Protein AF-A0A2D5YY52-F1 (afdb_monomer_lite)

Radius of gyration: 19.47 Å; chains: 1; bounding box: 48×32×61 Å

Foldseek 3Di:
DDWDDDDDDDAPLTWDWDFDWQQAPLGIDTDTDTDAGDLDDDPDPSSVVSNVVSLVCQVPDLFFEFEDEPVDDTPDCVSHNHDHQFYEHEPCVPCDPDPDPPPPDDDDPPDQAGRDNSRHQYDYPVVRPSSNVVSHSVCVSSVVDSVQSVDPQDDDPDPVSVVCVVVVPVVVVVVVVVVVD

Secondary structure (DSSP, 8-state):
-B----S-SSS--S-EEEEEEEEETTEEEEEEEEEPPP----S-HHHHHHHHHHHHHHHH-S--EEEE-TTSPPPPTTTSSS--SEEEES-TTS----S-----S---TTSPTTSSTTSPEE-BGGGTBSHHHHHHHHHHHTT--HHHHSSSS----SHHHHHHHHTT-HHHHHHHHHHT-

Sequence (181 aa):
ATSVTADLPGTTRDWVGGLAQLTTPAGHVAVRWLDTPGLRATHDHVERVAIELAQHMIQSADALIALRDPQLDWPEPSDLPRQPDLWVLNKADLDQPAPSRPSAANHPASAPPGADPANPLPISALHDRGLNDLAQQIAAVLGLTPSRLARDVPWAFSPFLRHTLAGGDTDVLSRYIQSIR

pLDDT: mean 72.36, std 16.28, range [35.81, 93.25]

Structure (mmCIF, N/CA/C/O backbone):
data_AF-A0A2D5YY52-F1
#
_entry.id   AF-A0A2D5YY52-F1
#
loop_
_atom_site.group_PDB
_atom_site.id
_atom_site.type_symbol
_atom_site.label_atom_id
_atom_site.label_alt_id
_atom_site.label_comp_id
_atom_site.label_asym_id
_atom_site.label_entity_id
_atom_site.label_seq_id
_atom_site.pdbx_PDB_ins_code
_atom_site.Cartn_x
_atom_site.Cartn_y
_atom_site.Cartn_z
_atom_site.occupancy
_atom_site.B_iso_or_equiv
_atom_site.auth_seq_id
_atom_site.auth_comp_id
_atom_site.auth_asym_id
_atom_site.auth_atom_id
_atom_site.pdbx_PDB_model_num
ATOM 1 N N . ALA A 1 1 ? -14.727 6.651 -11.354 1.00 41.88 1 ALA A N 1
ATOM 2 C CA . ALA A 1 1 ? -14.863 6.000 -10.040 1.00 41.88 1 ALA A CA 1
ATOM 3 C C . ALA A 1 1 ? -16.043 5.051 -10.127 1.00 41.88 1 ALA A C 1
ATOM 5 O O . ALA A 1 1 ? -17.051 5.440 -10.707 1.00 41.88 1 ALA A O 1
ATOM 6 N N . THR A 1 2 ? -15.905 3.829 -9.623 1.00 37.47 2 THR A N 1
ATOM 7 C CA . THR A 1 2 ? -17.035 2.902 -9.491 1.00 37.47 2 THR A CA 1
ATOM 8 C C . THR A 1 2 ? -17.383 2.858 -8.013 1.00 37.47 2 THR A C 1
ATOM 10 O O . THR A 1 2 ? -16.511 2.557 -7.203 1.00 37.47 2 THR A O 1
ATOM 13 N N . SER A 1 3 ? -18.620 3.212 -7.680 1.00 35.81 3 SER A N 1
ATOM 14 C CA . SER A 1 3 ? -19.215 3.002 -6.363 1.00 35.81 3 SER A CA 1
ATOM 15 C C . SER A 1 3 ? -20.470 2.160 -6.575 1.00 35.81 3 SER A C 1
ATOM 17 O O . SER A 1 3 ? -21.221 2.415 -7.520 1.00 35.81 3 SER A O 1
ATOM 19 N N . VAL A 1 4 ? -20.660 1.130 -5.756 1.00 39.69 4 VAL A N 1
ATOM 20 C CA . VAL A 1 4 ? -21.897 0.345 -5.707 1.00 39.69 4 VAL A CA 1
ATOM 21 C C . VAL A 1 4 ? -22.517 0.641 -4.354 1.00 39.69 4 VAL A C 1
ATOM 23 O O . VAL A 1 4 ? -22.045 0.123 -3.353 1.00 39.69 4 VAL A O 1
ATOM 26 N N . THR A 1 5 ? -23.533 1.499 -4.344 1.00 36.59 5 THR A N 1
ATOM 27 C CA . THR A 1 5 ? -24.225 1.962 -3.139 1.00 36.59 5 THR A CA 1
ATOM 28 C C . THR A 1 5 ? -25.403 1.051 -2.803 1.00 36.59 5 THR A C 1
ATOM 30 O O . THR A 1 5 ? -26.261 0.817 -3.658 1.00 36.59 5 THR A O 1
ATOM 33 N N . ALA A 1 6 ? -25.494 0.599 -1.553 1.00 39.69 6 ALA A N 1
ATOM 34 C CA . ALA A 1 6 ? -26.749 0.141 -0.959 1.00 39.69 6 ALA A CA 1
ATOM 35 C C . ALA A 1 6 ? -27.206 1.192 0.067 1.00 39.69 6 ALA A C 1
ATOM 37 O O . ALA A 1 6 ? -26.482 1.497 1.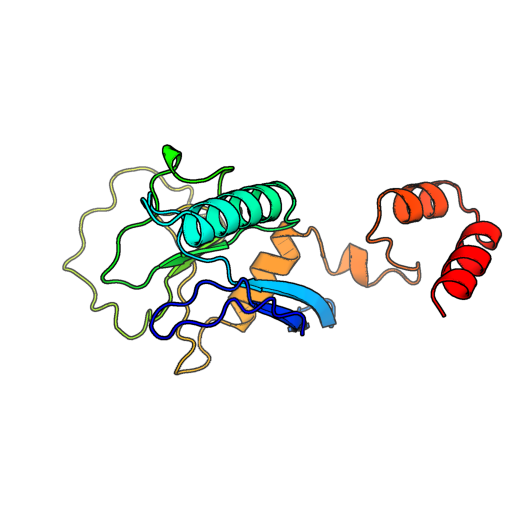012 1.00 39.69 6 ALA A O 1
ATOM 38 N N . ASP A 1 7 ? -28.380 1.782 -0.157 1.00 41.38 7 ASP A N 1
ATOM 39 C CA . ASP A 1 7 ? -28.910 2.922 0.598 1.00 41.38 7 ASP A CA 1
ATOM 40 C C . ASP A 1 7 ? -29.074 2.617 2.101 1.00 41.38 7 ASP A C 1
ATOM 42 O O . ASP A 1 7 ? -30.047 1.968 2.471 1.00 41.38 7 ASP A O 1
ATOM 46 N N . LEU A 1 8 ? -28.168 3.099 2.970 1.00 41.25 8 LEU A N 1
ATOM 47 C CA . LEU A 1 8 ? -28.398 3.372 4.408 1.00 41.25 8 LEU A CA 1
ATOM 48 C C . LEU A 1 8 ? -27.224 4.182 5.026 1.00 41.25 8 LEU A C 1
ATOM 50 O O . LEU A 1 8 ? -26.065 3.901 4.716 1.00 41.25 8 LEU A O 1
ATOM 54 N N . PRO A 1 9 ? -27.460 5.165 5.925 1.00 41.69 9 PRO A N 1
ATOM 55 C CA . PRO A 1 9 ? -26.405 6.052 6.428 1.00 41.69 9 PRO A CA 1
ATOM 56 C C . PRO A 1 9 ? -25.594 5.416 7.571 1.00 41.69 9 PRO A C 1
ATOM 58 O O . PRO A 1 9 ? -26.186 4.940 8.539 1.00 41.69 9 PRO A O 1
ATOM 61 N N . GLY A 1 10 ? -24.255 5.507 7.533 1.00 41.22 10 GLY A N 1
ATOM 62 C CA . GLY A 1 10 ? -23.445 5.460 8.765 1.00 41.22 10 GLY A CA 1
ATOM 63 C C . GLY A 1 10 ? -22.103 4.719 8.778 1.00 41.22 10 GLY A C 1
ATOM 64 O O . GLY A 1 10 ? -21.413 4.833 9.785 1.00 41.22 10 GLY A O 1
ATOM 65 N N . THR A 1 11 ? -21.675 4.007 7.732 1.00 45.12 11 THR A N 1
ATOM 66 C CA . THR A 1 11 ? -20.326 3.395 7.668 1.00 45.12 11 THR A CA 1
ATOM 67 C C . THR A 1 11 ? -19.848 3.243 6.222 1.00 45.12 11 THR A C 1
ATOM 69 O O . THR A 1 11 ? -20.666 3.079 5.320 1.00 45.12 11 THR A O 1
ATOM 72 N N . THR A 1 12 ? -18.528 3.289 5.994 1.00 48.81 12 THR A N 1
ATOM 73 C CA . THR A 1 12 ? -17.889 2.996 4.697 1.00 48.81 12 THR A CA 1
ATOM 74 C C . THR A 1 12 ? -18.108 1.519 4.352 1.00 48.81 12 THR A C 1
ATOM 76 O O . THR A 1 12 ? -17.323 0.651 4.731 1.00 48.81 12 THR A O 1
ATOM 79 N N . ARG A 1 13 ? -19.255 1.226 3.732 1.00 52.22 13 ARG A N 1
ATOM 80 C CA . ARG A 1 13 ? -19.700 -0.116 3.314 1.00 52.22 13 ARG A CA 1
ATOM 81 C C . ARG A 1 13 ? -19.490 -0.376 1.822 1.00 52.22 13 ARG A C 1
ATOM 83 O O . ARG A 1 13 ? -19.671 -1.505 1.374 1.00 52.22 13 ARG A O 1
ATOM 90 N N . ASP A 1 14 ? -19.041 0.642 1.097 1.00 50.09 14 ASP A N 1
ATOM 91 C CA . ASP A 1 14 ? -18.678 0.577 -0.311 1.00 50.09 14 ASP A CA 1
ATOM 92 C C . ASP A 1 14 ? -17.164 0.383 -0.422 1.00 50.09 14 ASP A C 1
ATOM 94 O O . ASP A 1 14 ? -16.403 1.002 0.326 1.00 50.09 14 ASP A O 1
ATOM 98 N N . TRP A 1 15 ? -16.700 -0.417 -1.383 1.00 52.88 15 TRP A N 1
ATOM 99 C CA . TRP A 1 15 ? -15.322 -0.258 -1.828 1.00 52.88 15 TRP A CA 1
ATOM 100 C C . TRP A 1 15 ? -15.269 0.953 -2.758 1.00 52.88 15 TRP A C 1
ATOM 102 O O . TRP A 1 15 ? -15.953 0.996 -3.784 1.00 52.88 15 TRP A O 1
ATOM 112 N N . VAL A 1 16 ? -14.475 1.963 -2.410 1.00 56.78 16 VAL A N 1
ATOM 113 C CA . VAL A 1 16 ? -14.291 3.129 -3.279 1.00 56.78 16 VAL A CA 1
ATOM 114 C C . VAL A 1 16 ? -13.106 2.849 -4.190 1.00 56.78 16 VAL A C 1
ATOM 116 O O . VAL A 1 16 ? -11.957 2.793 -3.753 1.00 56.78 16 VAL A O 1
ATOM 119 N N . GLY A 1 17 ? -13.401 2.637 -5.474 1.00 59.41 17 GLY A N 1
ATOM 120 C CA . GLY A 1 17 ? -12.401 2.412 -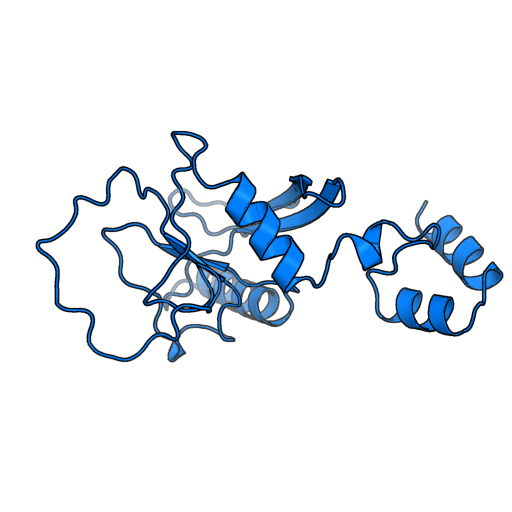6.512 1.00 59.41 17 GLY A CA 1
ATOM 121 C C . GLY A 1 17 ? -12.142 3.652 -7.363 1.00 59.41 17 GLY A C 1
ATOM 122 O O . GLY A 1 17 ? -13.027 4.099 -8.106 1.00 59.41 17 GLY A O 1
ATOM 123 N N . GLY A 1 18 ? -10.918 4.178 -7.312 1.00 68.50 18 GLY A N 1
ATOM 124 C CA . GLY A 1 18 ? -10.474 5.342 -8.087 1.00 68.50 18 GLY A CA 1
ATOM 125 C C . GLY A 1 18 ? -9.263 5.042 -8.968 1.00 68.50 18 GLY A C 1
ATOM 126 O O . GLY A 1 18 ? -8.432 4.205 -8.629 1.00 68.50 18 GLY A O 1
ATOM 127 N N . LEU A 1 19 ? -9.147 5.734 -10.105 1.00 74.88 19 LEU A N 1
ATOM 128 C CA . LEU A 1 19 ? -7.872 5.813 -10.819 1.00 74.88 19 LEU A CA 1
ATOM 129 C C . LEU A 1 19 ? -7.004 6.846 -10.103 1.00 74.88 19 LEU A C 1
ATOM 131 O O . LEU A 1 19 ? -7.403 8.004 -9.990 1.00 74.88 19 LEU A O 1
ATOM 135 N N . ALA A 1 20 ? -5.840 6.421 -9.630 1.00 80.06 20 ALA A N 1
ATOM 136 C CA . ALA A 1 20 ? -4.838 7.285 -9.026 1.00 80.06 20 ALA A CA 1
ATOM 137 C C . ALA A 1 20 ? -3.572 7.270 -9.885 1.00 80.06 20 ALA A C 1
ATOM 139 O O . ALA A 1 20 ? -3.205 6.240 -10.449 1.00 80.06 20 ALA A O 1
ATOM 140 N N . GLN A 1 21 ? -2.902 8.414 -9.986 1.00 83.94 21 GLN A N 1
ATOM 141 C CA . GLN A 1 21 ? -1.584 8.504 -10.600 1.00 83.94 21 GLN A CA 1
ATOM 142 C C . GLN A 1 21 ? -0.532 8.551 -9.492 1.00 83.94 21 GLN A C 1
ATOM 144 O O . GLN A 1 21 ? -0.526 9.470 -8.679 1.00 83.94 21 GLN A O 1
ATOM 149 N N . LEU A 1 22 ? 0.360 7.567 -9.471 1.00 84.31 22 LEU A N 1
ATOM 150 C CA . LEU A 1 22 ? 1.525 7.540 -8.599 1.00 84.31 22 LEU A CA 1
ATOM 151 C C . LEU A 1 22 ? 2.708 8.157 -9.339 1.00 84.31 22 LEU A C 1
ATOM 153 O O . LEU A 1 22 ? 3.041 7.734 -10.447 1.00 84.31 22 LEU A O 1
ATOM 157 N N . THR A 1 23 ? 3.353 9.142 -8.724 1.00 83.19 23 THR A N 1
ATOM 158 C CA . THR A 1 23 ? 4.608 9.703 -9.232 1.00 83.19 23 THR A CA 1
ATOM 159 C C . THR A 1 23 ? 5.769 8.929 -8.632 1.00 83.19 23 THR A C 1
ATOM 161 O O . THR A 1 23 ? 5.899 8.820 -7.416 1.00 83.19 23 THR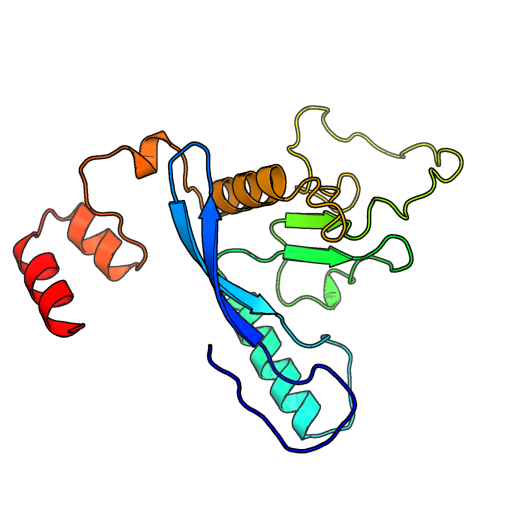 A O 1
ATOM 164 N N . THR A 1 24 ? 6.618 8.386 -9.495 1.00 79.88 24 THR A N 1
ATOM 165 C CA . THR A 1 24 ? 7.778 7.576 -9.120 1.00 79.88 24 THR A CA 1
ATOM 166 C C . THR A 1 24 ? 9.039 8.169 -9.761 1.00 79.88 24 THR A C 1
ATOM 168 O O . THR A 1 24 ? 8.933 8.893 -10.755 1.00 79.88 24 THR A O 1
ATOM 171 N N . PRO A 1 25 ? 10.250 7.829 -9.282 1.00 75.12 25 PRO A N 1
ATOM 172 C CA . PRO A 1 25 ? 11.502 8.207 -9.946 1.00 75.12 25 PRO A CA 1
ATOM 173 C C . PRO A 1 25 ? 11.597 7.743 -11.409 1.00 75.12 25 PRO A C 1
ATOM 175 O O . PRO A 1 25 ? 12.402 8.259 -12.175 1.00 75.12 25 PRO A O 1
ATOM 178 N N . ALA A 1 26 ? 10.784 6.757 -11.791 1.00 70.44 26 ALA A N 1
ATOM 179 C CA . ALA A 1 26 ? 10.726 6.177 -13.122 1.00 70.44 26 ALA A CA 1
ATOM 180 C C . ALA A 1 26 ? 9.643 6.795 -14.031 1.00 70.44 26 ALA A C 1
ATOM 182 O O . ALA A 1 26 ? 9.483 6.349 -15.165 1.00 70.44 26 ALA A O 1
ATOM 183 N N . GLY A 1 27 ? 8.883 7.779 -13.539 1.00 75.88 27 GLY A N 1
ATOM 184 C CA . GLY A 1 27 ? 7.743 8.380 -14.233 1.00 75.88 27 GLY A CA 1
ATOM 185 C C . GLY A 1 27 ? 6.422 8.179 -13.489 1.00 75.88 27 GLY A C 1
ATOM 186 O O . GLY A 1 27 ? 6.398 7.910 -12.286 1.00 75.88 27 GLY A O 1
ATOM 187 N N . HIS A 1 28 ? 5.308 8.321 -14.207 1.00 80.50 28 HIS A N 1
ATOM 188 C CA . HIS A 1 28 ? 3.964 8.240 -13.635 1.00 80.50 28 HIS A CA 1
ATOM 189 C C . HIS A 1 28 ? 3.315 6.884 -13.912 1.00 80.50 28 HIS A C 1
ATOM 191 O O . HIS A 1 28 ? 3.334 6.397 -15.042 1.00 80.50 28 HIS A O 1
ATOM 197 N N . VAL A 1 29 ? 2.688 6.302 -12.893 1.00 80.31 29 VAL A N 1
ATOM 198 C CA . VAL A 1 29 ? 1.986 5.017 -12.982 1.00 80.31 29 VAL A CA 1
ATOM 199 C C . VAL A 1 29 ? 0.521 5.238 -12.638 1.00 80.31 29 VAL A C 1
ATOM 201 O O . VAL A 1 29 ? 0.206 5.730 -11.559 1.00 80.31 29 VAL A O 1
ATOM 204 N N . ALA A 1 30 ? -0.386 4.868 -13.539 1.00 82.88 30 ALA A N 1
ATOM 205 C CA . ALA A 1 30 ? -1.808 4.823 -13.222 1.00 82.88 30 ALA A CA 1
ATOM 206 C C . ALA A 1 30 ? -2.135 3.508 -12.503 1.00 82.88 30 ALA A C 1
ATOM 208 O O . ALA A 1 30 ? -1.834 2.429 -13.014 1.00 82.88 30 ALA A O 1
ATOM 209 N N . VAL A 1 31 ? -2.770 3.600 -11.339 1.00 82.56 31 VAL A N 1
ATOM 210 C CA . VAL A 1 31 ? -3.232 2.453 -10.551 1.00 82.56 31 VAL A CA 1
ATOM 211 C C . VAL A 1 31 ? -4.727 2.563 -10.292 1.00 82.56 31 VAL A C 1
ATOM 213 O O . VAL A 1 31 ? -5.282 3.659 -10.197 1.00 82.56 31 VAL A O 1
ATOM 216 N N . ARG A 1 32 ? -5.390 1.416 -10.145 1.00 83.38 32 ARG A N 1
ATOM 217 C CA . ARG A 1 32 ? -6.738 1.357 -9.581 1.00 83.38 32 ARG A CA 1
ATOM 218 C C . ARG A 1 32 ? -6.599 1.209 -8.068 1.00 83.38 32 ARG A C 1
ATOM 220 O O . ARG A 1 32 ? -6.292 0.126 -7.586 1.00 83.38 32 ARG A O 1
ATOM 227 N N . TRP A 1 33 ? -6.798 2.305 -7.345 1.00 84.56 33 TRP A N 1
ATOM 228 C CA . TRP A 1 33 ? -6.796 2.316 -5.887 1.00 84.56 33 TRP A CA 1
ATOM 229 C C . TRP A 1 33 ? -8.143 1.831 -5.366 1.00 84.56 33 TRP A C 1
ATOM 231 O O . TRP A 1 33 ? -9.179 2.315 -5.829 1.00 84.56 33 TRP A O 1
ATOM 241 N N . LEU A 1 34 ? -8.126 0.887 -4.427 1.00 84.00 34 LEU A N 1
ATOM 242 C CA . LEU A 1 34 ? -9.318 0.330 -3.794 1.00 84.00 34 LEU A CA 1
ATOM 243 C C . LEU A 1 34 ? -9.249 0.594 -2.300 1.00 84.00 34 LEU A C 1
ATOM 245 O O . LEU A 1 34 ? -8.315 0.145 -1.643 1.00 84.00 34 LEU A O 1
ATOM 249 N N . ASP A 1 35 ? -10.243 1.302 -1.780 1.00 79.88 35 ASP A N 1
ATOM 250 C CA . ASP A 1 35 ? -10.502 1.339 -0.345 1.00 79.88 35 ASP A CA 1
ATOM 251 C C . ASP A 1 35 ? -11.448 0.185 -0.004 1.00 79.88 35 ASP A C 1
ATOM 253 O O . ASP A 1 35 ? -12.514 0.087 -0.611 1.00 79.88 35 ASP A O 1
ATOM 257 N N . THR A 1 36 ? -11.050 -0.735 0.875 1.00 71.88 36 THR A N 1
ATOM 258 C CA . THR A 1 36 ? -11.872 -1.902 1.236 1.00 71.88 36 THR A CA 1
ATOM 259 C C . THR A 1 36 ? -12.628 -1.643 2.536 1.00 71.88 36 THR A C 1
ATOM 261 O O . THR A 1 36 ? -12.022 -1.137 3.483 1.00 71.88 36 THR A O 1
ATOM 264 N N . PRO A 1 37 ? -13.905 -2.051 2.652 1.00 65.12 37 PRO A N 1
ATOM 265 C CA . PRO A 1 37 ? -14.600 -2.007 3.932 1.00 65.12 37 PRO A CA 1
ATOM 266 C C . PRO A 1 37 ? -13.873 -2.877 4.971 1.00 65.12 37 PRO A C 1
ATOM 268 O O . PRO A 1 37 ? -13.179 -3.838 4.632 1.00 65.12 37 PRO A O 1
ATOM 271 N N . GLY A 1 38 ? -14.042 -2.550 6.254 1.00 66.56 38 GLY A N 1
ATOM 272 C CA . GLY A 1 38 ? -13.444 -3.329 7.340 1.00 66.56 38 GLY A CA 1
ATOM 273 C C . GLY A 1 38 ? -13.920 -4.788 7.328 1.00 66.56 38 GLY A C 1
ATOM 274 O O . GLY A 1 38 ? -15.109 -5.052 7.187 1.00 66.56 38 GLY A O 1
ATOM 275 N N . LEU A 1 39 ? -13.001 -5.736 7.532 1.00 63.78 39 LEU A N 1
ATOM 276 C CA . LEU A 1 39 ? -13.243 -7.186 7.400 1.00 63.78 39 LEU A CA 1
ATOM 277 C C . LEU A 1 39 ? -13.907 -7.851 8.624 1.00 63.78 39 LEU A C 1
ATOM 279 O O . LEU A 1 39 ? -13.899 -9.071 8.763 1.00 63.78 39 LEU A O 1
ATOM 283 N N . ARG A 1 40 ? -14.468 -7.064 9.544 1.00 65.25 40 ARG A N 1
ATOM 284 C CA . ARG A 1 40 ? -15.023 -7.556 10.815 1.00 65.25 40 ARG A CA 1
ATOM 285 C C . ARG A 1 40 ? -16.335 -8.319 10.618 1.00 65.25 40 ARG A C 1
ATOM 287 O O . ARG A 1 40 ? -17.191 -7.902 9.847 1.00 65.25 40 ARG A O 1
ATOM 294 N N . ALA A 1 41 ? -16.514 -9.411 11.362 1.00 57.28 41 ALA A N 1
ATOM 295 C CA . ALA A 1 41 ? -17.723 -10.228 11.296 1.00 57.28 41 ALA A CA 1
ATOM 296 C C . ALA A 1 41 ? -18.981 -9.420 11.666 1.00 57.28 41 ALA A C 1
ATOM 298 O O . ALA A 1 41 ? -19.016 -8.701 12.663 1.00 57.28 41 ALA A O 1
ATOM 299 N N . THR A 1 42 ? -20.034 -9.586 10.870 1.00 63.31 42 THR A N 1
ATOM 300 C CA . THR A 1 42 ? -21.307 -8.864 10.986 1.00 63.31 42 THR A CA 1
ATOM 301 C C . THR A 1 42 ? -22.480 -9.811 10.752 1.00 63.31 42 THR A C 1
ATOM 303 O O . THR A 1 42 ? -22.354 -10.835 10.077 1.00 63.31 42 THR A O 1
ATOM 306 N N . HIS A 1 43 ? -23.631 -9.499 11.343 1.00 58.25 43 HIS A N 1
ATOM 307 C CA . HIS A 1 43 ? -24.874 -10.259 11.158 1.00 58.25 43 HIS A CA 1
ATOM 308 C C . HIS A 1 43 ? -25.762 -9.654 10.059 1.00 58.25 43 HIS A C 1
ATOM 310 O O . HIS A 1 43 ? -26.760 -10.259 9.667 1.00 58.25 43 HIS A O 1
ATOM 316 N N . ASP A 1 44 ? -25.381 -8.489 9.530 1.00 71.81 44 ASP A N 1
ATOM 317 C CA . ASP A 1 44 ? -26.058 -7.835 8.416 1.00 71.81 44 ASP A CA 1
ATOM 318 C C . ASP A 1 44 ? -25.730 -8.565 7.102 1.00 71.81 44 ASP A C 1
ATOM 320 O O . ASP A 1 44 ? -24.570 -8.750 6.731 1.00 71.81 44 ASP A O 1
ATOM 324 N N . HIS A 1 45 ? -26.763 -9.029 6.397 1.00 65.50 45 HIS A N 1
ATOM 325 C CA . HIS A 1 45 ? -26.603 -9.764 5.143 1.00 65.50 45 HIS A CA 1
ATOM 326 C C . HIS A 1 45 ? -25.890 -8.942 4.066 1.00 65.50 45 HIS A C 1
ATOM 328 O O . HIS A 1 45 ? -25.064 -9.501 3.345 1.00 65.50 45 HIS A O 1
ATOM 334 N N . VAL A 1 46 ? -26.159 -7.636 3.990 1.00 67.56 46 VAL A N 1
ATOM 335 C CA . VAL A 1 46 ? -25.517 -6.746 3.011 1.00 67.56 46 VAL A CA 1
ATOM 336 C C . VAL A 1 46 ? -24.032 -6.606 3.329 1.00 67.56 46 VAL A C 1
ATOM 338 O O . VAL A 1 46 ? -23.183 -6.707 2.447 1.00 67.56 46 VAL A O 1
ATOM 341 N N . GLU A 1 47 ? -23.705 -6.449 4.608 1.00 67.88 47 GLU A N 1
ATOM 342 C CA . GLU A 1 47 ? -22.325 -6.293 5.058 1.00 67.88 47 GLU A CA 1
ATOM 343 C C . GLU A 1 47 ? -21.526 -7.602 4.908 1.00 67.88 47 GLU A C 1
ATOM 345 O O . GLU A 1 47 ? -20.354 -7.554 4.551 1.00 67.88 47 GLU A O 1
ATOM 350 N N . ARG A 1 48 ? -22.160 -8.778 5.038 1.00 71.94 48 ARG A N 1
ATOM 351 C CA . ARG A 1 48 ? -21.523 -10.065 4.691 1.00 71.94 48 ARG A CA 1
ATOM 352 C C . ARG A 1 48 ? -21.129 -10.149 3.216 1.00 71.94 48 ARG A C 1
ATOM 354 O O . ARG A 1 48 ? -20.000 -10.526 2.921 1.00 71.94 48 ARG A O 1
ATOM 361 N N . VAL A 1 49 ? -22.021 -9.763 2.300 1.00 73.38 49 VAL A N 1
ATOM 362 C CA . VAL A 1 49 ? -21.718 -9.744 0.856 1.00 73.38 49 VAL A CA 1
ATOM 363 C C . VAL A 1 49 ? -20.600 -8.741 0.547 1.00 73.38 49 VAL A C 1
ATOM 365 O O . VAL A 1 49 ? -19.707 -9.033 -0.248 1.00 73.38 49 VAL A O 1
ATOM 368 N N . ALA A 1 50 ? -20.601 -7.578 1.206 1.00 69.38 50 ALA A N 1
ATOM 369 C CA . ALA A 1 50 ? -19.532 -6.591 1.068 1.00 69.38 50 ALA A CA 1
ATOM 370 C C . ALA A 1 50 ? -18.172 -7.135 1.548 1.00 69.38 50 ALA A C 1
ATOM 372 O O . ALA A 1 50 ? -17.161 -6.930 0.874 1.00 69.38 50 ALA A O 1
ATOM 373 N N . ILE A 1 51 ? -18.147 -7.875 2.662 1.00 74.19 51 ILE A N 1
ATOM 374 C CA . ILE A 1 51 ? -16.939 -8.534 3.180 1.00 74.19 51 ILE A CA 1
ATOM 375 C C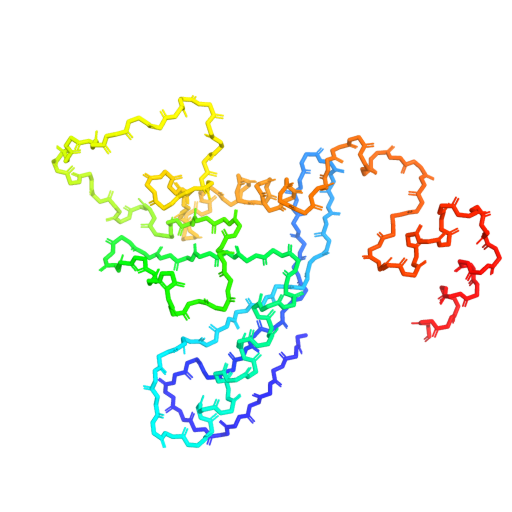 . ILE A 1 51 ? -16.448 -9.611 2.209 1.00 74.19 51 ILE A C 1
ATOM 377 O O . ILE A 1 51 ? -15.263 -9.633 1.890 1.00 74.19 51 ILE A O 1
ATOM 381 N N . GLU A 1 52 ? -17.329 -10.470 1.694 1.00 78.31 52 GLU A N 1
ATOM 382 C CA . GLU A 1 52 ? -16.953 -11.501 0.716 1.00 78.31 52 GLU A CA 1
ATOM 383 C C . GLU A 1 52 ? -16.337 -10.879 -0.547 1.00 78.31 52 GLU A C 1
ATOM 385 O O . GLU A 1 52 ? -15.298 -11.339 -1.029 1.00 78.31 52 GLU A O 1
ATOM 390 N N . LEU A 1 53 ? -16.920 -9.793 -1.066 1.00 74.81 53 LEU A N 1
ATOM 391 C CA . LEU A 1 53 ? -16.359 -9.055 -2.201 1.00 74.81 53 LEU A CA 1
ATOM 392 C C . LEU A 1 53 ? -15.001 -8.426 -1.865 1.00 74.81 53 LEU A C 1
ATOM 394 O O . LEU A 1 53 ? -14.072 -8.522 -2.670 1.00 74.81 53 LEU A O 1
ATOM 398 N N . ALA A 1 54 ? -14.860 -7.826 -0.681 1.00 78.56 54 ALA A N 1
ATOM 399 C CA . ALA A 1 54 ? -13.595 -7.264 -0.218 1.00 78.56 54 ALA A CA 1
ATOM 400 C C . ALA A 1 54 ? -12.506 -8.342 -0.110 1.00 78.56 54 ALA A C 1
ATOM 402 O O . ALA A 1 54 ? -11.385 -8.123 -0.565 1.00 78.56 54 ALA A O 1
ATOM 403 N N . GLN A 1 55 ? -12.839 -9.532 0.399 1.00 83.38 55 GLN A N 1
ATOM 404 C CA . GLN A 1 55 ? -11.905 -10.655 0.489 1.00 83.38 55 GLN A CA 1
ATOM 405 C C . GLN A 1 55 ? -11.398 -11.092 -0.892 1.00 83.38 55 GLN A C 1
ATOM 407 O O . GLN A 1 55 ? -10.188 -11.237 -1.078 1.00 83.38 55 GLN A O 1
ATOM 412 N N . HIS A 1 56 ? -12.291 -11.237 -1.877 1.00 83.00 56 HIS A N 1
ATOM 413 C CA . HIS A 1 56 ? -11.896 -11.560 -3.253 1.00 83.00 56 HIS A CA 1
ATOM 414 C C . HIS A 1 56 ? -11.013 -10.464 -3.863 1.00 83.00 56 HIS A C 1
ATOM 416 O O . HIS A 1 56 ? -10.008 -10.764 -4.510 1.00 83.00 56 HIS A O 1
ATOM 422 N N . MET A 1 57 ? -11.345 -9.189 -3.632 1.00 82.06 57 MET A N 1
ATOM 423 C CA . MET A 1 57 ? -10.530 -8.070 -4.113 1.00 82.06 57 MET A CA 1
ATOM 424 C C . MET A 1 57 ? -9.130 -8.092 -3.509 1.00 82.06 57 MET A C 1
ATOM 426 O O . MET A 1 57 ? -8.162 -8.004 -4.260 1.00 82.06 57 MET A O 1
ATOM 430 N N . ILE A 1 58 ? -9.022 -8.288 -2.194 1.00 87.62 58 ILE A N 1
ATOM 431 C CA . ILE A 1 58 ? -7.746 -8.389 -1.477 1.00 87.62 58 ILE A CA 1
ATOM 432 C C . ILE A 1 58 ? -6.887 -9.533 -2.029 1.00 87.62 58 ILE A C 1
ATOM 434 O O . ILE A 1 58 ? -5.688 -9.350 -2.251 1.00 87.62 58 ILE A O 1
ATOM 438 N N . GLN A 1 59 ? -7.488 -10.695 -2.299 1.00 87.69 59 GLN A N 1
ATOM 439 C CA . GLN A 1 59 ? -6.777 -11.829 -2.900 1.00 87.69 59 GLN A CA 1
ATOM 440 C C . GLN A 1 59 ? -6.276 -11.521 -4.316 1.00 87.69 59 GLN A C 1
ATOM 442 O O . GLN A 1 59 ? -5.181 -11.942 -4.679 1.00 87.69 59 GLN A O 1
ATOM 447 N N . SER A 1 60 ? -7.064 -10.793 -5.110 1.00 85.00 60 SER A N 1
ATOM 448 C CA . SER A 1 60 ? -6.746 -10.483 -6.511 1.00 85.00 60 SER A CA 1
ATOM 449 C C . SER A 1 60 ? -5.844 -9.259 -6.719 1.00 85.00 60 SER A C 1
ATOM 451 O O . SER A 1 60 ? -5.374 -9.043 -7.833 1.00 85.00 60 SER A O 1
ATOM 453 N N . ALA A 1 61 ? -5.636 -8.434 -5.689 1.00 88.62 61 ALA A N 1
ATOM 454 C CA . ALA A 1 61 ? -4.912 -7.174 -5.809 1.00 88.62 61 ALA A CA 1
ATOM 455 C C . ALA A 1 61 ? -3.410 -7.390 -6.051 1.00 88.62 61 ALA A C 1
ATOM 457 O O . ALA A 1 61 ? -2.759 -8.121 -5.300 1.00 88.62 61 ALA A O 1
ATOM 458 N N . ASP A 1 62 ? -2.853 -6.674 -7.037 1.00 89.38 62 ASP A N 1
ATOM 459 C CA . ASP A 1 62 ? -1.418 -6.697 -7.365 1.00 89.38 62 ASP A CA 1
ATOM 460 C C . ASP A 1 62 ? -0.529 -6.196 -6.210 1.00 89.38 62 ASP A C 1
ATOM 462 O O . ASP A 1 62 ? 0.635 -6.576 -6.118 1.00 89.38 62 ASP A O 1
ATOM 466 N N . ALA A 1 63 ? -1.075 -5.343 -5.338 1.00 90.69 63 ALA A N 1
ATOM 467 C CA . ALA A 1 63 ? -0.447 -4.885 -4.105 1.00 90.69 63 ALA A CA 1
ATOM 468 C C . ALA A 1 63 ? -1.508 -4.716 -3.007 1.00 90.69 63 ALA A C 1
ATOM 470 O O . ALA A 1 63 ? -2.575 -4.147 -3.252 1.00 90.69 63 ALA A O 1
ATOM 471 N N . LEU A 1 64 ? -1.204 -5.189 -1.800 1.00 92.38 64 LEU A N 1
ATOM 472 C CA . LEU A 1 64 ? -2.028 -5.056 -0.603 1.00 92.38 64 LEU A CA 1
ATOM 473 C C . LEU A 1 64 ? -1.291 -4.214 0.435 1.00 92.38 64 LEU A C 1
ATOM 475 O O . LEU A 1 64 ? -0.181 -4.550 0.846 1.00 92.38 64 LEU A O 1
ATOM 479 N N . ILE A 1 65 ? -1.939 -3.143 0.884 1.00 91.94 65 ILE A N 1
ATOM 480 C CA . ILE A 1 65 ? -1.397 -2.219 1.877 1.00 91.94 65 ILE A CA 1
ATOM 481 C C . ILE A 1 65 ? -2.206 -2.368 3.164 1.00 91.94 65 ILE A C 1
ATOM 483 O O . ILE A 1 65 ? -3.406 -2.097 3.174 1.00 91.94 65 ILE A O 1
ATOM 487 N N . ALA A 1 66 ? -1.551 -2.768 4.251 1.00 91.56 66 ALA A N 1
ATOM 488 C CA . ALA A 1 66 ? -2.117 -2.652 5.587 1.00 91.56 66 ALA A CA 1
ATOM 489 C C . ALA A 1 66 ? -1.869 -1.235 6.102 1.00 91.56 66 ALA A C 1
ATOM 491 O O . ALA A 1 66 ? -0.726 -0.785 6.187 1.00 91.56 66 ALA A O 1
ATOM 492 N N . LEU A 1 67 ? -2.944 -0.536 6.454 1.00 90.00 67 LEU A N 1
ATOM 493 C CA . LEU A 1 67 ? -2.904 0.834 6.948 1.00 90.00 67 LEU A CA 1
ATOM 494 C C . LEU A 1 67 ? -3.490 0.879 8.359 1.00 90.00 67 LEU A C 1
ATOM 496 O O . LEU A 1 67 ? -4.611 0.417 8.568 1.00 90.00 67 LEU A O 1
ATOM 500 N N . ARG A 1 68 ? -2.771 1.477 9.309 1.00 88.81 68 ARG A N 1
ATOM 501 C CA . ARG A 1 68 ? -3.308 1.788 10.646 1.00 88.81 68 ARG A CA 1
ATOM 502 C C . ARG A 1 68 ? -2.973 3.213 11.049 1.00 88.81 68 ARG A C 1
ATOM 504 O O . ARG A 1 68 ? -2.080 3.818 10.466 1.00 88.81 68 ARG A O 1
ATOM 511 N N . ASP A 1 69 ? -3.657 3.737 12.057 1.00 88.88 69 ASP A N 1
ATOM 512 C CA . ASP A 1 69 ? -3.192 4.922 12.780 1.00 88.88 69 ASP A CA 1
ATOM 513 C C . ASP A 1 69 ? -2.506 4.518 14.104 1.00 88.88 69 ASP A C 1
ATOM 515 O O . ASP A 1 69 ? -2.549 3.339 14.470 1.00 88.88 69 ASP A O 1
ATOM 519 N N . PRO A 1 70 ? -1.840 5.443 14.824 1.00 86.75 70 PRO A N 1
ATOM 520 C CA . PRO A 1 70 ? -1.072 5.092 16.019 1.00 86.75 70 PRO A CA 1
ATOM 521 C C . PRO A 1 70 ? -1.922 4.541 17.172 1.00 86.75 70 PRO A C 1
ATOM 523 O O . PRO A 1 70 ? -1.373 3.943 18.094 1.00 86.75 70 PRO A O 1
ATOM 526 N N . GLN A 1 71 ? -3.243 4.748 17.141 1.00 85.19 71 GLN A N 1
ATOM 527 C CA . GLN A 1 71 ? -4.170 4.344 18.202 1.00 85.19 71 GLN A CA 1
ATOM 528 C C . GLN A 1 71 ? -4.791 2.966 17.960 1.00 85.19 71 GLN A C 1
ATOM 530 O O . GLN A 1 71 ? -5.452 2.433 18.851 1.00 85.19 71 GLN A O 1
ATOM 535 N N . LEU A 1 72 ? -4.602 2.406 16.767 1.00 84.38 72 LEU A N 1
ATOM 536 C CA . LEU A 1 72 ? -5.116 1.102 16.376 1.00 84.38 72 LEU A CA 1
ATOM 537 C C . LEU A 1 72 ? -3.974 0.094 16.281 1.00 84.38 72 LEU A C 1
ATOM 539 O O . LEU A 1 72 ? -2.848 0.443 15.922 1.00 84.38 72 LEU A O 1
ATOM 543 N N . ASP A 1 73 ? -4.279 -1.165 16.570 1.00 85.62 73 ASP A N 1
ATOM 544 C CA . ASP A 1 73 ? -3.374 -2.280 16.313 1.00 85.62 73 ASP A CA 1
ATOM 545 C C . ASP A 1 73 ? -3.425 -2.693 14.834 1.00 85.62 73 ASP A C 1
ATOM 547 O O . ASP A 1 73 ? -4.326 -2.316 14.077 1.00 85.62 73 ASP A O 1
ATOM 551 N N . TRP A 1 74 ? -2.423 -3.457 14.405 1.00 86.75 74 TRP A N 1
ATOM 552 C CA . TRP A 1 74 ? -2.451 -4.098 13.095 1.00 86.75 74 TRP A CA 1
ATOM 553 C C . TRP A 1 74 ? -3.576 -5.139 13.019 1.00 86.75 74 TRP A C 1
ATOM 555 O O . TRP A 1 74 ? -3.894 -5.756 14.034 1.00 86.75 74 TRP A O 1
ATOM 565 N N . PRO A 1 75 ? -4.160 -5.377 11.829 1.00 79.94 75 PRO A N 1
ATOM 566 C CA . PRO A 1 75 ? -5.037 -6.524 11.646 1.00 79.94 75 PRO A CA 1
ATOM 567 C C . PRO A 1 75 ? -4.252 -7.814 11.902 1.00 79.94 75 PRO A C 1
ATOM 569 O O . PRO A 1 75 ? -3.103 -7.947 11.468 1.00 79.94 75 PRO A O 1
ATOM 572 N N . GLU A 1 76 ? -4.881 -8.769 12.583 1.00 78.38 76 GLU A N 1
ATOM 573 C CA . GLU A 1 76 ? -4.276 -10.078 12.790 1.00 78.38 76 GLU A CA 1
ATOM 574 C C . GLU A 1 76 ? -4.095 -10.785 11.438 1.00 78.38 76 GLU A C 1
ATOM 576 O O . GLU A 1 76 ? -4.993 -10.745 10.589 1.00 78.38 76 GL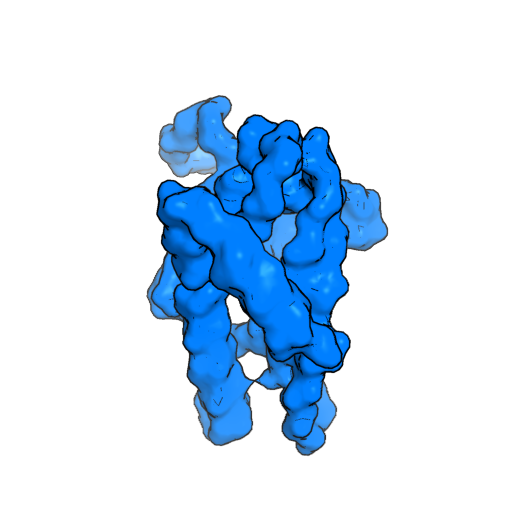U A O 1
ATOM 581 N N . PRO A 1 77 ? -2.968 -11.481 11.208 1.00 74.88 77 PRO A N 1
ATOM 582 C CA . PRO A 1 77 ? -2.742 -12.221 9.969 1.00 74.88 77 PRO A CA 1
ATOM 583 C C . PRO A 1 77 ? -3.842 -13.232 9.619 1.00 74.88 77 PRO A C 1
ATOM 585 O O . PRO A 1 77 ? -4.021 -13.547 8.447 1.00 74.88 77 PRO A O 1
ATOM 588 N N . SER A 1 78 ? -4.566 -13.747 10.620 1.00 75.94 78 SER A N 1
ATOM 589 C CA . SER A 1 78 ? -5.703 -14.659 10.438 1.00 75.94 78 SER A CA 1
ATOM 590 C C . SER A 1 78 ? -6.932 -13.995 9.822 1.00 75.94 78 SER A C 1
ATOM 592 O O . SER A 1 78 ? -7.753 -14.684 9.220 1.00 75.94 78 SER A O 1
ATOM 594 N N . ASP A 1 79 ? -7.059 -12.679 9.975 1.00 77.31 79 ASP A N 1
ATOM 595 C CA . ASP A 1 79 ? -8.229 -11.916 9.538 1.00 77.31 79 ASP A CA 1
ATOM 596 C C . ASP A 1 79 ? -8.070 -11.419 8.095 1.00 77.31 79 ASP A C 1
ATOM 598 O O . ASP A 1 79 ? -9.020 -10.926 7.481 1.00 77.31 79 ASP A O 1
ATOM 602 N N . LEU A 1 80 ? -6.865 -11.561 7.536 1.00 82.56 80 LEU A N 1
ATOM 603 C CA . LEU A 1 80 ? -6.538 -11.156 6.182 1.00 82.56 80 LEU A CA 1
ATOM 604 C C . LEU A 1 80 ? -6.511 -12.362 5.229 1.00 82.56 80 LEU A C 1
ATOM 606 O O . LEU A 1 80 ? -5.859 -13.367 5.508 1.00 82.56 80 LEU A O 1
ATOM 610 N N . PRO A 1 81 ? -7.128 -12.255 4.038 1.00 85.38 81 PRO A N 1
ATOM 611 C CA . PRO A 1 81 ? -7.082 -13.304 3.017 1.00 85.38 81 PRO A CA 1
ATOM 612 C C . PRO A 1 81 ? -5.674 -13.636 2.506 1.00 85.38 81 PRO A C 1
ATOM 614 O O . PRO A 1 81 ? -5.465 -14.705 1.933 1.00 85.38 81 PRO A O 1
ATOM 617 N N . ARG A 1 82 ? -4.729 -12.699 2.645 1.00 89.38 82 ARG A N 1
ATOM 618 C CA . ARG A 1 82 ? -3.306 -12.862 2.334 1.00 89.38 82 ARG A CA 1
ATOM 619 C C . ARG A 1 82 ? -2.471 -11.864 3.135 1.00 89.38 82 ARG A C 1
ATOM 621 O O . ARG A 1 82 ? -3.000 -10.870 3.625 1.00 89.38 82 ARG A O 1
ATOM 628 N N . GLN A 1 83 ? -1.164 -12.101 3.208 1.00 89.81 83 GLN A N 1
ATOM 629 C CA . GLN A 1 83 ? -0.227 -11.167 3.836 1.00 89.81 83 GLN A CA 1
ATOM 630 C C . GLN A 1 83 ? -0.179 -9.829 3.073 1.00 89.81 83 GLN A C 1
ATOM 632 O O . GLN A 1 83 ? -0.149 -9.853 1.834 1.00 89.81 83 GLN A O 1
ATOM 637 N N . PRO A 1 84 ? -0.168 -8.684 3.783 1.00 91.94 84 PRO A N 1
ATOM 638 C CA . PRO A 1 84 ? 0.123 -7.382 3.194 1.00 91.94 84 PRO A CA 1
ATOM 639 C C . PRO A 1 84 ? 1.519 -7.346 2.577 1.00 91.94 84 PRO A C 1
ATOM 641 O O . PRO A 1 84 ? 2.468 -7.885 3.144 1.00 91.94 84 PRO A O 1
ATOM 644 N N . ASP A 1 85 ? 1.641 -6.666 1.441 1.00 92.50 85 ASP A N 1
ATOM 645 C CA . ASP A 1 85 ? 2.933 -6.406 0.802 1.00 92.50 85 ASP A CA 1
ATOM 646 C C . ASP A 1 85 ? 3.599 -5.148 1.376 1.00 92.50 85 ASP A C 1
ATOM 648 O O . ASP A 1 85 ? 4.811 -4.976 1.258 1.00 92.50 85 ASP A O 1
ATOM 652 N N . LEU A 1 86 ? 2.799 -4.255 1.974 1.00 92.94 86 LEU A N 1
ATOM 653 C CA . LEU A 1 86 ? 3.266 -3.015 2.578 1.00 92.94 86 LEU A CA 1
ATOM 654 C C . LEU A 1 86 ? 2.487 -2.686 3.855 1.00 92.94 86 LEU A C 1
ATOM 656 O O . LEU A 1 86 ? 1.257 -2.716 3.876 1.00 92.94 86 LEU A O 1
ATOM 660 N N . TRP A 1 87 ? 3.215 -2.301 4.897 1.00 93.25 87 TRP A N 1
ATOM 661 C CA . TRP A 1 87 ? 2.693 -1.868 6.188 1.00 93.25 87 TRP A CA 1
ATOM 662 C C . TRP A 1 87 ? 2.899 -0.363 6.342 1.00 93.25 87 TRP A C 1
ATOM 664 O O . TRP A 1 87 ? 4.028 0.128 6.286 1.00 93.25 87 TRP A O 1
ATOM 674 N N . VAL A 1 88 ? 1.814 0.385 6.525 1.00 93.25 88 VAL A N 1
ATOM 675 C CA . VAL A 1 88 ? 1.825 1.851 6.534 1.00 93.25 88 VAL A CA 1
ATOM 676 C C . VAL A 1 88 ? 1.184 2.388 7.810 1.00 93.25 88 VAL A C 1
ATOM 678 O O . VAL A 1 88 ? 0.036 2.077 8.138 1.00 93.25 88 VAL A O 1
ATOM 681 N N . LEU A 1 89 ? 1.929 3.222 8.530 1.00 92.38 89 LEU A N 1
ATOM 682 C CA . LEU A 1 89 ? 1.429 3.966 9.680 1.00 92.38 89 LEU A CA 1
ATOM 683 C C . LEU A 1 89 ? 0.934 5.331 9.198 1.00 92.38 89 LEU A C 1
ATOM 685 O O . LEU A 1 89 ? 1.730 6.226 8.918 1.00 92.38 89 LEU A O 1
ATOM 689 N N . ASN A 1 90 ? -0.380 5.491 9.091 1.00 90.25 90 ASN A N 1
ATOM 690 C CA . ASN A 1 90 ? -1.005 6.779 8.824 1.00 90.25 90 ASN A CA 1
ATOM 691 C C . ASN A 1 90 ? -1.021 7.658 10.076 1.00 90.25 90 ASN A C 1
ATOM 693 O O . ASN A 1 90 ? -0.908 7.165 11.193 1.00 90.25 90 ASN A O 1
ATOM 697 N N . LYS A 1 91 ? -1.232 8.963 9.883 1.00 90.12 91 LYS A N 1
ATOM 698 C CA . LYS A 1 91 ? -1.271 9.970 10.952 1.00 90.12 91 LYS A CA 1
ATOM 699 C C . LYS A 1 91 ? -0.027 9.902 11.846 1.00 90.12 91 LYS A C 1
ATOM 701 O O . LYS A 1 91 ? -0.121 10.090 13.055 1.00 90.12 91 LYS A O 1
ATOM 706 N N . ALA A 1 92 ? 1.141 9.634 11.260 1.00 86.94 92 ALA A N 1
ATOM 707 C CA . ALA A 1 92 ? 2.404 9.534 11.994 1.00 86.94 92 ALA A CA 1
ATOM 708 C C . ALA A 1 92 ? 2.793 10.848 12.706 1.00 86.94 92 ALA A C 1
ATOM 710 O O . ALA A 1 92 ? 3.668 10.866 13.559 1.00 86.94 92 ALA A O 1
ATOM 711 N N . ASP A 1 93 ? 2.136 11.964 12.385 1.00 84.06 93 ASP A N 1
ATOM 712 C CA . ASP A 1 93 ? 2.212 13.215 13.145 1.00 84.06 93 ASP A CA 1
ATOM 713 C C . ASP A 1 93 ? 1.587 13.135 14.549 1.00 84.06 93 ASP A C 1
ATOM 715 O O . ASP A 1 93 ? 1.981 13.903 15.424 1.00 84.06 93 ASP A O 1
ATOM 719 N N . LEU A 1 94 ? 0.646 12.213 14.768 1.00 83.81 94 LEU A N 1
ATOM 720 C CA . LEU A 1 94 ? 0.018 11.949 16.065 1.00 83.81 94 LEU A CA 1
ATOM 721 C C . LEU A 1 94 ? 0.773 10.901 16.884 1.00 83.81 94 LEU A C 1
ATOM 723 O O . LEU A 1 94 ? 0.440 10.688 18.052 1.00 83.81 94 LEU A O 1
ATOM 727 N N . ASP A 1 95 ? 1.760 10.243 16.275 1.00 75.81 95 ASP A N 1
ATOM 728 C CA . ASP A 1 95 ? 2.612 9.275 16.946 1.00 75.81 95 ASP A CA 1
ATOM 729 C C . ASP A 1 95 ? 3.555 10.040 17.881 1.00 75.81 95 ASP A C 1
ATOM 731 O O . ASP A 1 95 ? 4.638 10.497 17.512 1.00 75.81 95 ASP A O 1
ATOM 735 N N . GLN A 1 96 ? 3.092 10.278 19.109 1.00 58.56 96 GLN A N 1
ATOM 736 C CA . GLN A 1 96 ? 3.988 10.709 20.170 1.00 58.56 96 GLN A CA 1
ATOM 737 C C . GLN A 1 96 ? 4.958 9.555 20.409 1.00 58.56 96 GLN A C 1
ATOM 739 O O . GLN A 1 96 ? 4.489 8.430 20.586 1.00 58.56 96 GLN A O 1
ATOM 744 N N . PRO A 1 97 ? 6.280 9.792 20.449 1.00 50.81 97 PRO A N 1
ATOM 745 C CA . PRO A 1 97 ? 7.220 8.734 20.764 1.00 50.81 97 PRO A CA 1
ATOM 746 C C . PRO A 1 97 ? 6.869 8.196 22.151 1.00 50.81 97 PRO A C 1
ATOM 748 O O . PRO A 1 97 ? 7.160 8.827 23.171 1.00 50.81 97 PRO A O 1
ATOM 751 N N . ALA A 1 98 ? 6.205 7.040 22.200 1.00 44.44 98 ALA A N 1
ATOM 752 C CA . ALA A 1 98 ? 6.073 6.293 23.433 1.00 44.44 98 ALA A CA 1
ATOM 753 C C . ALA A 1 98 ? 7.499 6.062 23.964 1.00 44.44 98 ALA A C 1
ATOM 755 O O . ALA A 1 98 ? 8.403 5.818 23.154 1.00 44.44 98 ALA A O 1
ATOM 756 N N . PRO A 1 99 ? 7.738 6.161 25.288 1.00 37.31 99 PRO A N 1
ATOM 757 C CA . PRO A 1 99 ? 9.049 5.879 25.856 1.00 37.31 99 PRO A CA 1
ATOM 758 C C . PRO A 1 99 ? 9.474 4.512 25.336 1.00 37.31 99 PRO A C 1
ATOM 760 O O . PRO A 1 99 ? 8.747 3.531 25.498 1.00 37.31 99 PRO A O 1
ATOM 763 N N . SER A 1 100 ? 10.588 4.511 24.609 1.00 39.50 100 SER A N 1
ATOM 764 C CA . SER A 1 100 ? 11.085 3.420 23.786 1.00 39.50 100 SER A CA 1
ATOM 765 C C . SER A 1 100 ? 10.834 2.073 24.454 1.00 39.50 100 SER A C 1
ATOM 767 O O . SER A 1 100 ? 11.530 1.689 25.394 1.00 39.50 100 SER A O 1
ATOM 769 N N . ARG A 1 101 ? 9.846 1.318 23.955 1.00 39.34 101 ARG A N 1
ATOM 770 C CA . ARG A 1 101 ? 9.865 -0.124 24.181 1.00 39.34 101 ARG A CA 1
ATOM 771 C C . ARG A 1 101 ? 11.140 -0.617 23.501 1.00 39.34 101 ARG A C 1
ATOM 773 O O . ARG A 1 101 ? 11.315 -0.329 22.316 1.00 39.34 101 ARG A O 1
ATOM 780 N N . PRO A 1 102 ? 12.057 -1.290 24.216 1.00 36.84 102 PRO A N 1
ATOM 781 C CA . PRO A 1 102 ? 13.204 -1.898 23.568 1.00 36.84 102 PRO A CA 1
ATOM 782 C C . PRO A 1 102 ? 12.657 -2.839 22.499 1.00 36.84 102 PRO A C 1
ATOM 784 O O . PRO A 1 102 ? 11.931 -3.781 22.815 1.00 36.84 102 PRO A O 1
ATOM 787 N N . SER A 1 103 ? 12.939 -2.513 21.236 1.00 45.34 103 SER A N 1
ATOM 788 C CA . SER A 1 103 ? 12.617 -3.356 20.093 1.00 45.34 103 SER A CA 1
ATOM 789 C C . SER A 1 103 ? 13.265 -4.713 20.341 1.00 45.34 103 SER A C 1
ATOM 791 O O . SER A 1 103 ? 14.489 -4.857 20.305 1.00 45.34 103 SER A O 1
ATOM 793 N N . ALA A 1 104 ? 12.448 -5.692 20.717 1.00 41.25 104 ALA A N 1
ATOM 794 C CA . ALA A 1 104 ? 12.887 -7.064 20.783 1.00 41.25 104 ALA A CA 1
ATOM 795 C C . ALA A 1 104 ? 13.020 -7.563 19.341 1.00 41.25 104 ALA A C 1
ATOM 797 O O . ALA A 1 104 ? 12.049 -7.564 18.593 1.00 41.25 104 ALA A O 1
ATOM 798 N N . ALA A 1 105 ? 14.226 -8.035 19.025 1.00 42.03 105 ALA A N 1
ATOM 799 C CA . ALA A 1 105 ? 14.599 -8.840 17.866 1.00 42.03 105 ALA A CA 1
ATOM 800 C C . ALA A 1 105 ? 14.938 -8.099 16.553 1.00 42.03 105 ALA A C 1
ATOM 802 O O . ALA A 1 105 ? 14.082 -7.655 15.794 1.00 42.03 105 ALA A O 1
ATOM 803 N N . ASN A 1 106 ? 16.246 -8.091 16.261 1.00 44.00 106 ASN A N 1
ATOM 804 C CA . ASN A 1 106 ? 16.833 -8.547 14.995 1.00 44.00 106 ASN A CA 1
ATOM 805 C C . ASN A 1 106 ? 16.056 -8.225 13.708 1.00 44.00 106 ASN A C 1
ATOM 807 O O . ASN A 1 106 ? 15.794 -9.123 12.910 1.00 44.00 106 ASN A O 1
ATOM 811 N N . HIS A 1 107 ? 15.757 -6.955 13.451 1.00 46.41 107 HIS A N 1
ATOM 812 C CA . HIS A 1 107 ? 15.491 -6.546 12.077 1.00 46.41 107 HIS A CA 1
ATOM 813 C C . HIS A 1 107 ? 16.838 -6.337 11.386 1.00 46.41 107 HIS A C 1
ATOM 815 O O . HIS A 1 107 ? 17.681 -5.604 11.918 1.00 46.41 107 HIS A O 1
ATOM 821 N N . PRO A 1 108 ? 17.105 -6.987 10.238 1.00 44.00 108 PRO A N 1
ATOM 822 C CA . PRO A 1 108 ? 18.270 -6.626 9.453 1.00 44.00 108 PRO A CA 1
ATOM 823 C C . PRO A 1 108 ? 18.126 -5.139 9.128 1.00 44.00 108 PRO A C 1
ATOM 825 O O . PRO A 1 108 ? 17.108 -4.725 8.578 1.00 44.00 108 PRO A O 1
ATOM 828 N N . ALA A 1 109 ? 19.138 -4.335 9.459 1.00 52.06 109 ALA A N 1
ATOM 829 C CA . ALA A 1 109 ? 19.186 -2.885 9.234 1.00 52.06 109 ALA A CA 1
ATOM 830 C C . ALA A 1 109 ? 19.125 -2.474 7.737 1.00 52.06 109 ALA A C 1
ATOM 832 O O . ALA A 1 109 ? 19.524 -1.377 7.364 1.00 52.06 109 ALA A O 1
ATOM 833 N N . SER A 1 110 ? 18.674 -3.378 6.867 1.00 58.44 110 SER A N 1
ATOM 834 C CA . SER A 1 110 ? 18.655 -3.302 5.410 1.00 58.44 110 SER A CA 1
ATOM 835 C C . SER A 1 110 ? 17.266 -3.565 4.813 1.00 58.44 110 SER A C 1
ATOM 837 O O . SER A 1 110 ? 17.127 -3.468 3.596 1.00 58.44 110 SER A O 1
ATOM 839 N N . ALA A 1 111 ? 16.253 -3.925 5.614 1.00 64.88 111 ALA A N 1
ATOM 840 C CA . ALA A 1 111 ? 14.892 -4.084 5.103 1.00 64.88 111 ALA A CA 1
ATOM 841 C C . ALA A 1 111 ? 14.284 -2.705 4.772 1.00 64.88 111 ALA A C 1
ATOM 843 O O . ALA A 1 111 ? 14.426 -1.775 5.574 1.00 64.88 111 ALA A O 1
ATOM 844 N N . PRO A 1 112 ? 13.633 -2.538 3.605 1.00 76.69 112 PRO A N 1
ATOM 845 C CA . PRO A 1 112 ? 12.989 -1.278 3.263 1.00 76.69 112 PRO A CA 1
ATOM 846 C C . PRO A 1 112 ? 11.850 -0.968 4.255 1.00 76.69 112 PRO A C 1
ATOM 848 O O . PRO A 1 112 ? 11.192 -1.894 4.736 1.00 76.69 112 PRO A O 1
ATOM 851 N N . PRO A 1 113 ? 11.595 0.316 4.570 1.00 81.50 113 PRO A N 1
ATOM 852 C CA . PRO A 1 113 ? 10.473 0.704 5.420 1.00 81.50 113 PRO A CA 1
ATOM 853 C C . PRO A 1 113 ? 9.145 0.181 4.863 1.00 81.50 113 PRO A C 1
ATOM 855 O O . PRO A 1 113 ? 8.897 0.263 3.660 1.00 81.50 113 PRO A O 1
ATOM 858 N N . GLY A 1 114 ? 8.289 -0.329 5.744 1.00 85.44 114 GLY A N 1
ATOM 859 C CA . GLY A 1 114 ? 6.992 -0.902 5.399 1.00 85.44 114 GLY A CA 1
ATOM 860 C C . GLY A 1 114 ? 7.020 -2.374 4.993 1.00 85.44 114 GLY A C 1
ATOM 861 O O . GLY A 1 114 ? 5.960 -2.912 4.694 1.00 85.44 114 GLY A O 1
ATOM 862 N N . ALA A 1 115 ? 8.176 -3.045 4.998 1.00 86.69 115 ALA A N 1
ATOM 863 C CA . ALA A 1 115 ? 8.260 -4.476 4.685 1.00 86.69 115 ALA A CA 1
ATOM 864 C C . ALA A 1 115 ? 7.602 -5.375 5.748 1.00 86.69 115 ALA A C 1
ATOM 866 O O . ALA A 1 115 ? 7.180 -6.490 5.447 1.00 86.69 115 ALA A O 1
ATOM 867 N N . ASP A 1 116 ? 7.517 -4.898 6.988 1.00 87.88 116 ASP A N 1
ATOM 868 C CA . ASP A 1 116 ? 6.997 -5.645 8.125 1.00 87.88 116 ASP A CA 1
ATOM 869 C C . ASP A 1 116 ? 6.248 -4.704 9.098 1.00 87.88 116 ASP A C 1
ATOM 871 O O . ASP A 1 116 ? 6.442 -3.481 9.065 1.00 87.88 116 ASP A O 1
ATOM 875 N N . PRO A 1 117 ? 5.378 -5.244 9.972 1.00 86.31 117 PRO A N 1
ATOM 876 C CA . PRO A 1 117 ? 4.598 -4.438 10.910 1.00 86.31 117 PRO A CA 1
ATOM 877 C C . PRO A 1 117 ? 5.425 -3.778 12.027 1.00 86.31 117 PRO A C 1
ATOM 879 O O . PRO A 1 117 ? 4.902 -2.880 12.698 1.00 86.31 117 PRO A O 1
ATOM 882 N N . ALA A 1 118 ? 6.668 -4.216 12.264 1.00 86.44 118 ALA A N 1
ATOM 883 C CA . ALA A 1 118 ? 7.562 -3.665 13.285 1.00 86.44 118 ALA A CA 1
ATOM 884 C C . ALA A 1 118 ? 8.351 -2.445 12.775 1.00 86.44 118 ALA A C 1
ATOM 886 O O . ALA A 1 118 ? 8.730 -1.586 13.574 1.00 86.44 118 ALA A O 1
ATOM 887 N N . ASN A 1 119 ? 8.540 -2.335 11.461 1.00 87.75 119 ASN A N 1
ATOM 888 C CA . ASN A 1 119 ? 9.134 -1.196 10.773 1.00 87.75 119 ASN A CA 1
ATOM 889 C C . ASN A 1 119 ? 8.192 -0.654 9.678 1.00 87.75 119 ASN A C 1
ATOM 891 O O . ASN A 1 119 ? 8.531 -0.705 8.491 1.00 87.75 119 ASN A O 1
ATOM 895 N N . PRO A 1 120 ? 6.998 -0.143 10.037 1.00 91.19 120 PRO A N 1
ATOM 896 C CA . PRO A 1 120 ? 6.049 0.349 9.052 1.00 91.19 120 PRO A CA 1
ATOM 897 C C . PRO A 1 120 ? 6.510 1.661 8.423 1.00 91.19 120 PRO A C 1
ATOM 899 O O . PRO A 1 120 ? 7.230 2.447 9.038 1.00 91.19 120 PRO A O 1
ATOM 902 N N . LEU A 1 121 ? 6.043 1.936 7.208 1.00 91.94 121 LEU A N 1
ATOM 903 C CA . LEU A 1 121 ? 6.296 3.201 6.531 1.00 91.94 121 LEU A CA 1
ATOM 904 C C . LEU A 1 121 ? 5.423 4.309 7.154 1.00 91.94 121 LEU A C 1
ATOM 906 O O . LEU A 1 121 ? 4.195 4.227 7.055 1.00 91.94 121 LEU A O 1
ATOM 910 N N . PRO A 1 122 ? 6.005 5.349 7.779 1.00 92.06 122 PRO A N 1
ATOM 911 C CA . PRO A 1 122 ? 5.226 6.421 8.381 1.00 92.06 122 PRO A CA 1
ATOM 912 C C . PRO A 1 122 ? 4.770 7.428 7.324 1.00 92.06 122 PRO A C 1
ATOM 914 O O . PRO A 1 122 ? 5.577 7.961 6.560 1.00 92.06 122 PRO A O 1
ATOM 917 N N . ILE A 1 123 ? 3.479 7.750 7.325 1.00 92.25 123 ILE A N 1
ATOM 918 C CA . ILE A 1 123 ? 2.907 8.819 6.508 1.00 92.25 123 ILE A CA 1
ATOM 919 C C . ILE A 1 123 ? 2.052 9.753 7.361 1.00 92.25 123 ILE A C 1
ATOM 921 O O . ILE A 1 123 ? 1.428 9.362 8.350 1.00 92.25 123 ILE A O 1
ATOM 925 N N . SER A 1 124 ? 1.973 11.008 6.936 1.00 90.62 124 SER A N 1
ATOM 926 C CA . SER A 1 124 ? 0.980 11.954 7.429 1.00 90.62 124 SER A CA 1
ATOM 927 C C . SER A 1 124 ? 0.280 12.563 6.230 1.00 90.62 124 SER A C 1
ATOM 929 O O . SER A 1 124 ? 0.777 13.520 5.635 1.00 90.62 124 SER A O 1
ATOM 931 N N . ALA A 1 125 ? -0.869 11.988 5.871 1.00 88.00 125 ALA A N 1
ATOM 932 C CA . ALA A 1 125 ? -1.666 12.460 4.744 1.00 88.00 125 ALA A CA 1
ATOM 933 C C . ALA A 1 125 ? -2.135 13.914 4.931 1.00 88.00 125 ALA A C 1
ATOM 935 O O . ALA A 1 125 ? -2.219 14.654 3.965 1.00 88.00 125 ALA A O 1
ATOM 936 N N . LEU A 1 126 ? -2.381 14.348 6.175 1.00 87.81 126 LEU A N 1
ATOM 937 C CA . LEU A 1 126 ? -2.775 15.728 6.483 1.00 87.81 126 LEU A CA 1
ATOM 938 C C . LEU A 1 126 ? -1.671 16.753 6.170 1.00 87.81 126 LEU A C 1
ATOM 940 O O . LEU A 1 126 ? -1.969 17.909 5.889 1.00 87.81 126 LEU A O 1
ATOM 944 N N . HIS A 1 127 ? -0.407 16.335 6.242 1.00 85.69 127 HIS A N 1
ATOM 945 C CA . HIS A 1 127 ? 0.758 17.203 6.065 1.00 85.69 127 HIS A CA 1
ATOM 946 C C . HIS A 1 127 ? 1.566 16.857 4.805 1.00 85.69 127 HIS A C 1
ATOM 948 O O . HIS A 1 127 ? 2.712 17.289 4.691 1.00 85.69 127 HIS A O 1
ATOM 954 N N . ASP A 1 128 ? 1.021 16.022 3.914 1.00 85.12 128 ASP A N 1
ATOM 955 C CA . ASP A 1 128 ? 1.686 15.519 2.704 1.00 85.12 128 ASP A CA 1
ATOM 956 C C . ASP A 1 128 ? 3.080 14.898 2.948 1.00 85.12 128 ASP A C 1
ATOM 958 O O . ASP A 1 128 ? 3.961 14.915 2.085 1.00 85.12 128 ASP A O 1
ATOM 962 N N . ARG A 1 129 ? 3.309 14.314 4.134 1.00 88.88 129 ARG A N 1
ATOM 963 C CA . ARG A 1 129 ? 4.598 13.691 4.492 1.00 88.88 129 ARG A CA 1
ATOM 964 C C . ARG A 1 129 ? 4.581 12.192 4.216 1.00 88.88 129 ARG A C 1
ATOM 966 O O . ARG A 1 129 ? 3.625 11.508 4.574 1.00 88.88 129 ARG A O 1
ATOM 973 N N . GLY A 1 130 ? 5.658 11.682 3.617 1.00 86.88 130 GLY A N 1
ATOM 974 C CA . GLY A 1 130 ? 5.844 10.252 3.332 1.00 86.88 130 GLY A CA 1
ATOM 975 C C . GLY A 1 130 ? 5.059 9.722 2.124 1.00 86.88 130 GLY A C 1
ATOM 976 O O . GLY A 1 130 ? 5.216 8.561 1.765 1.00 86.88 130 GLY A O 1
ATOM 977 N N . LEU A 1 131 ? 4.250 10.551 1.447 1.00 88.88 131 LEU A N 1
ATOM 978 C CA . LEU A 1 131 ? 3.468 10.124 0.275 1.00 88.88 131 LEU A CA 1
ATOM 979 C C . LEU A 1 131 ? 4.350 9.758 -0.930 1.00 88.88 131 LEU A C 1
ATOM 981 O O . LEU A 1 131 ? 4.047 8.809 -1.651 1.00 88.88 131 LEU A O 1
ATOM 985 N N . ASN A 1 132 ? 5.465 10.468 -1.126 1.00 88.75 132 ASN A N 1
ATOM 986 C CA . ASN A 1 132 ? 6.435 10.137 -2.174 1.00 88.75 132 ASN A CA 1
ATOM 987 C C . ASN A 1 132 ? 7.126 8.798 -1.896 1.00 88.75 132 ASN A C 1
ATOM 989 O O . ASN A 1 132 ? 7.293 7.992 -2.809 1.00 88.75 132 ASN A O 1
ATOM 993 N N . ASP A 1 133 ? 7.484 8.545 -0.637 1.00 89.69 133 ASP A N 1
ATOM 994 C CA . ASP A 1 133 ? 8.098 7.283 -0.226 1.00 89.69 133 ASP A CA 1
ATOM 995 C C . ASP A 1 133 ? 7.094 6.133 -0.363 1.00 89.69 133 ASP A C 1
ATOM 997 O O . ASP A 1 133 ? 7.438 5.070 -0.875 1.00 89.69 133 ASP A O 1
ATOM 1001 N N . LEU A 1 134 ? 5.822 6.369 -0.023 1.00 90.88 134 LEU A N 1
ATOM 1002 C CA . LEU A 1 134 ? 4.732 5.416 -0.241 1.00 90.88 134 LEU A CA 1
ATOM 1003 C C . LEU A 1 134 ? 4.575 5.070 -1.724 1.00 90.88 134 LEU A C 1
ATOM 1005 O O . LEU A 1 134 ? 4.540 3.892 -2.077 1.00 90.88 134 LEU A O 1
ATOM 1009 N N . ALA A 1 135 ? 4.539 6.071 -2.606 1.00 88.88 135 ALA A N 1
ATOM 1010 C CA . ALA A 1 135 ? 4.459 5.842 -4.047 1.00 88.88 135 ALA A CA 1
ATOM 1011 C C . ALA A 1 135 ? 5.658 5.028 -4.571 1.00 88.88 135 ALA A C 1
ATOM 1013 O O . ALA A 1 135 ? 5.485 4.142 -5.411 1.00 88.88 135 ALA A O 1
ATOM 1014 N N . GLN A 1 136 ? 6.861 5.283 -4.048 1.00 88.00 136 GLN A N 1
ATOM 1015 C CA . GLN A 1 136 ? 8.064 4.522 -4.387 1.00 88.00 136 GLN A CA 1
ATOM 1016 C C . GLN A 1 136 ? 7.996 3.070 -3.909 1.00 88.00 136 GLN A C 1
ATOM 1018 O O . GLN A 1 136 ? 8.317 2.171 -4.688 1.00 88.00 136 GLN A O 1
ATOM 1023 N N . GLN A 1 137 ? 7.554 2.825 -2.673 1.00 90.00 137 GLN A N 1
ATOM 1024 C CA . GLN A 1 137 ? 7.421 1.465 -2.147 1.00 90.00 137 GLN A CA 1
ATOM 1025 C C . GLN A 1 137 ? 6.344 0.674 -2.895 1.00 90.00 137 GLN A C 1
ATOM 1027 O O . GLN A 1 137 ? 6.577 -0.475 -3.261 1.00 90.00 137 GLN A O 1
ATOM 1032 N N . ILE A 1 138 ? 5.209 1.298 -3.230 1.00 90.12 138 ILE A N 1
ATOM 1033 C CA . ILE A 1 138 ? 4.179 0.662 -4.066 1.00 90.12 138 ILE A CA 1
ATOM 1034 C C . ILE A 1 138 ? 4.756 0.288 -5.435 1.00 90.12 138 ILE A C 1
ATOM 1036 O O . ILE A 1 138 ? 4.564 -0.830 -5.908 1.00 90.12 138 ILE A O 1
ATOM 1040 N N . ALA A 1 139 ? 5.503 1.193 -6.073 1.00 86.81 139 ALA A N 1
ATOM 1041 C CA . ALA A 1 139 ? 6.149 0.897 -7.347 1.00 86.81 139 ALA A CA 1
ATOM 1042 C C . ALA A 1 139 ? 7.157 -0.260 -7.228 1.00 86.81 139 ALA A C 1
ATOM 1044 O O . ALA A 1 139 ? 7.210 -1.118 -8.111 1.00 86.81 139 ALA A O 1
ATOM 1045 N N . ALA A 1 140 ? 7.920 -0.323 -6.135 1.00 86.12 140 ALA A N 1
ATOM 1046 C CA . ALA A 1 140 ? 8.851 -1.416 -5.871 1.00 86.12 140 ALA A CA 1
ATOM 1047 C C . ALA A 1 140 ? 8.127 -2.765 -5.708 1.00 86.12 140 ALA A C 1
ATOM 1049 O O . ALA A 1 140 ? 8.521 -3.731 -6.364 1.00 86.12 140 ALA A O 1
ATOM 1050 N N . VAL A 1 141 ? 7.039 -2.811 -4.927 1.00 87.88 141 VAL A N 1
ATOM 1051 C CA . VAL A 1 141 ? 6.178 -4.000 -4.755 1.00 87.88 141 VAL A CA 1
ATOM 1052 C C . VAL A 1 141 ? 5.619 -4.476 -6.098 1.00 87.88 141 VAL A C 1
ATOM 1054 O O . VAL A 1 141 ? 5.679 -5.661 -6.416 1.00 87.88 141 VAL A O 1
ATOM 1057 N N . LEU A 1 142 ? 5.165 -3.548 -6.943 1.00 85.06 142 LEU A N 1
ATOM 1058 C CA . LEU A 1 142 ? 4.660 -3.853 -8.287 1.00 85.06 142 LEU A CA 1
ATOM 1059 C C . LEU A 1 142 ? 5.771 -4.214 -9.297 1.00 85.06 142 LEU A C 1
ATOM 1061 O O . LEU A 1 142 ? 5.491 -4.514 -10.463 1.00 85.06 142 LEU A O 1
ATOM 1065 N N . GLY A 1 143 ? 7.045 -4.171 -8.892 1.00 82.12 143 GLY A N 1
ATOM 1066 C CA . GLY A 1 143 ? 8.193 -4.431 -9.762 1.00 82.12 143 GLY A CA 1
ATOM 1067 C C . GLY A 1 143 ? 8.368 -3.387 -10.871 1.00 82.12 143 GLY A C 1
ATOM 1068 O O . GLY A 1 143 ? 8.897 -3.707 -11.944 1.00 82.12 143 GLY A O 1
ATOM 1069 N N . LEU A 1 144 ? 7.905 -2.158 -10.631 1.00 77.31 144 LEU A N 1
ATOM 1070 C CA . LEU A 1 144 ? 7.939 -1.004 -11.530 1.00 77.31 144 LEU A CA 1
ATOM 1071 C C . LEU A 1 144 ? 9.229 -0.202 -11.352 1.00 77.31 144 LEU A C 1
ATOM 1073 O O . LEU A 1 144 ? 9.232 0.960 -10.952 1.00 77.31 144 LEU A O 1
ATOM 1077 N N . THR A 1 145 ? 10.359 -0.842 -11.639 1.00 69.56 145 THR A N 1
ATOM 1078 C CA . THR A 1 145 ? 11.672 -0.203 -11.527 1.00 69.56 145 THR A CA 1
ATOM 1079 C C . THR A 1 145 ? 11.950 0.749 -12.701 1.00 69.56 145 THR A C 1
ATOM 1081 O O . THR A 1 145 ? 11.442 0.532 -13.808 1.00 69.56 145 THR A O 1
ATOM 1084 N N . PRO A 1 146 ? 12.826 1.761 -12.524 1.00 65.56 146 PRO A N 1
ATOM 1085 C CA . PRO A 1 146 ? 13.253 2.646 -13.612 1.00 65.56 146 PRO A CA 1
ATOM 1086 C C . PRO A 1 146 ? 13.757 1.898 -14.847 1.00 65.56 146 PRO A C 1
ATOM 1088 O O . PRO A 1 146 ? 13.398 2.238 -15.964 1.00 65.56 146 PRO A O 1
ATOM 1091 N N . SER A 1 147 ? 14.505 0.809 -14.670 1.00 64.88 147 SER A N 1
ATOM 1092 C CA . SER A 1 147 ? 15.009 -0.032 -15.767 1.00 64.88 147 SER A CA 1
ATOM 1093 C C . SER A 1 147 ? 13.928 -0.839 -16.503 1.00 64.88 147 SER A C 1
ATOM 1095 O O . SER A 1 147 ? 14.171 -1.369 -17.593 1.00 64.88 147 SER A O 1
ATOM 1097 N N . ARG A 1 148 ? 12.732 -0.967 -15.923 1.00 64.88 148 ARG A N 1
ATOM 1098 C CA . ARG A 1 148 ? 11.568 -1.593 -16.559 1.00 64.88 148 ARG A CA 1
ATOM 1099 C C . ARG A 1 148 ? 10.707 -0.570 -17.295 1.00 64.88 148 ARG A C 1
ATOM 1101 O O . ARG A 1 148 ? 10.220 -0.885 -18.374 1.00 64.88 148 ARG A O 1
ATOM 1108 N N . LEU A 1 149 ? 10.556 0.623 -16.724 1.00 62.31 149 LEU A N 1
ATOM 1109 C CA . LEU A 1 149 ? 9.740 1.712 -17.268 1.00 62.31 149 LEU A CA 1
ATOM 1110 C C . LEU A 1 149 ? 10.476 2.565 -18.315 1.00 62.31 149 LEU A C 1
ATOM 1112 O O . LEU A 1 149 ? 9.836 3.085 -19.217 1.00 62.31 149 LEU A O 1
ATOM 1116 N N . ALA A 1 150 ? 11.808 2.658 -18.253 1.00 59.19 150 ALA A N 1
ATOM 1117 C CA . ALA A 1 150 ? 12.633 3.383 -19.226 1.00 59.19 150 ALA A CA 1
ATOM 1118 C C . ALA A 1 150 ? 12.878 2.612 -20.537 1.00 59.19 150 ALA A C 1
ATOM 1120 O O . ALA A 1 150 ? 13.676 3.042 -21.369 1.00 59.19 150 ALA A O 1
ATOM 1121 N N . ARG A 1 151 ? 12.252 1.444 -20.724 1.00 58.03 151 ARG A N 1
ATOM 1122 C CA . ARG A 1 151 ? 12.332 0.727 -21.998 1.00 58.03 151 ARG A CA 1
ATOM 1123 C C . ARG A 1 151 ? 11.373 1.387 -22.978 1.00 58.03 151 ARG A C 1
ATOM 1125 O O . ARG A 1 151 ? 10.200 1.532 -22.662 1.00 58.03 151 ARG A O 1
ATOM 1132 N N . ASP A 1 152 ? 11.838 1.643 -24.196 1.00 57.47 152 ASP A N 1
ATOM 1133 C CA . ASP A 1 152 ? 11.020 2.060 -25.353 1.00 57.47 152 ASP A CA 1
ATOM 1134 C C . ASP A 1 152 ? 10.061 0.950 -25.847 1.00 57.47 152 ASP A C 1
ATOM 1136 O O . ASP A 1 152 ? 9.617 0.914 -26.993 1.00 57.47 152 ASP A O 1
ATOM 1140 N N . VAL A 1 153 ? 9.762 -0.017 -24.977 1.00 55.88 153 VAL A N 1
ATOM 1141 C CA . VAL A 1 153 ? 8.934 -1.181 -25.255 1.00 55.88 153 VAL A CA 1
ATOM 1142 C C . VAL A 1 153 ? 7.618 -0.981 -24.505 1.00 55.88 153 VAL A C 1
ATOM 1144 O O . VAL A 1 153 ? 7.660 -0.703 -23.303 1.00 55.88 153 VAL A O 1
ATOM 1147 N N . PRO A 1 154 ? 6.456 -1.136 -25.165 1.00 57.66 154 PRO A N 1
ATOM 1148 C CA . PRO A 1 154 ? 5.157 -1.003 -24.516 1.00 57.66 154 PRO A CA 1
ATOM 1149 C C . PRO A 1 154 ? 5.099 -1.833 -23.232 1.00 57.66 154 PRO A C 1
ATOM 1151 O O . PRO A 1 154 ? 5.474 -3.004 -23.226 1.00 57.66 154 PRO A O 1
ATOM 1154 N N . TRP A 1 155 ? 4.642 -1.249 -22.126 1.00 61.12 155 TRP A N 1
ATOM 1155 C CA . TRP A 1 155 ? 4.528 -1.992 -20.876 1.00 61.12 155 TRP A CA 1
ATOM 1156 C C . TRP A 1 155 ? 3.289 -2.902 -20.897 1.00 61.12 155 TRP A C 1
ATOM 1158 O O . TRP A 1 155 ? 2.175 -2.456 -21.165 1.00 61.12 155 TRP A O 1
ATOM 1168 N N . ALA A 1 156 ? 3.475 -4.188 -20.589 1.00 64.75 156 ALA A N 1
ATOM 1169 C CA . ALA A 1 156 ? 2.386 -5.153 -20.474 1.00 64.75 156 ALA A CA 1
ATOM 1170 C C . ALA A 1 156 ? 1.953 -5.380 -19.025 1.00 64.75 156 ALA A C 1
ATOM 1172 O O . ALA A 1 156 ? 2.631 -6.049 -18.236 1.00 64.75 156 ALA A O 1
ATOM 1173 N N . PHE A 1 157 ? 0.764 -4.888 -18.705 1.00 62.69 157 PHE A N 1
ATOM 1174 C CA . PHE A 1 157 ? 0.151 -5.056 -17.393 1.00 62.69 157 PHE A CA 1
ATOM 1175 C C . PHE A 1 157 ? -0.606 -6.388 -17.262 1.00 62.69 157 PHE A C 1
ATOM 1177 O O . PHE A 1 157 ? -0.577 -6.977 -16.187 1.00 62.69 157 PHE A O 1
ATOM 1184 N N . SER A 1 158 ? -1.190 -6.927 -18.343 1.00 63.59 158 SER A N 1
ATOM 1185 C CA . SER A 1 158 ? -1.931 -8.200 -18.310 1.00 63.59 158 SER A CA 1
ATOM 1186 C C . SER A 1 158 ? -1.068 -9.416 -18.690 1.00 63.59 158 SER A C 1
ATOM 1188 O O . SER A 1 158 ? -0.144 -9.276 -19.498 1.00 63.59 158 SER A O 1
ATOM 1190 N N . PRO A 1 159 ? -1.369 -10.630 -18.179 1.00 66.00 159 PRO A N 1
ATOM 1191 C CA . PRO A 1 159 ? -0.679 -11.860 -18.585 1.00 66.00 159 PRO A CA 1
ATOM 1192 C C . PRO A 1 159 ? -0.682 -12.079 -20.103 1.00 66.00 159 PRO A C 1
ATOM 1194 O O . PRO A 1 159 ? 0.337 -12.464 -20.670 1.00 66.00 159 PRO A O 1
ATOM 1197 N N . PHE A 1 160 ? -1.796 -11.748 -20.763 1.00 70.75 160 PHE A N 1
ATOM 1198 C CA . PHE A 1 160 ? -1.925 -11.779 -22.219 1.00 70.75 160 PHE A CA 1
ATOM 1199 C C . PHE A 1 160 ? -0.915 -10.848 -22.898 1.00 70.75 160 PHE A C 1
ATOM 1201 O O . PHE A 1 160 ? -0.110 -11.301 -23.703 1.00 70.75 160 PHE A O 1
ATOM 1208 N N . LEU A 1 161 ? -0.884 -9.566 -22.519 1.00 67.81 161 LEU A N 1
ATOM 1209 C CA . LEU A 1 161 ? 0.058 -8.601 -23.091 1.00 67.81 161 LEU A CA 1
ATOM 1210 C C . LEU A 1 161 ? 1.516 -8.998 -22.825 1.00 67.81 161 LEU A C 1
ATOM 1212 O O . LEU A 1 161 ? 2.375 -8.789 -23.680 1.00 67.81 161 LEU A O 1
ATOM 1216 N N . ARG A 1 162 ? 1.798 -9.589 -21.655 1.00 71.94 162 ARG A N 1
ATOM 1217 C CA . ARG A 1 162 ? 3.144 -10.059 -21.293 1.00 71.94 162 ARG A CA 1
ATOM 1218 C C . ARG A 1 162 ? 3.571 -11.212 -22.197 1.00 71.94 162 ARG A C 1
ATOM 1220 O O . ARG A 1 162 ? 4.692 -11.195 -22.694 1.00 71.94 162 ARG A O 1
ATOM 1227 N N . HIS A 1 163 ? 2.673 -12.167 -22.438 1.00 71.44 163 HIS A N 1
ATOM 1228 C CA . HIS A 1 163 ? 2.901 -13.274 -23.364 1.00 71.44 163 HIS A CA 1
ATOM 1229 C C . HIS A 1 163 ? 3.110 -12.771 -24.799 1.00 71.44 163 HIS A C 1
ATOM 1231 O O . HIS A 1 163 ? 4.057 -13.176 -25.469 1.00 71.44 163 HIS A O 1
ATOM 1237 N N . THR A 1 164 ? 2.265 -11.853 -25.270 1.00 71.38 164 THR A N 1
ATOM 1238 C CA . THR A 1 164 ? 2.344 -11.315 -26.635 1.00 71.38 164 THR A CA 1
ATOM 1239 C C . THR A 1 164 ? 3.625 -10.514 -26.875 1.00 71.38 164 THR A C 1
ATOM 1241 O O . THR A 1 164 ? 4.272 -10.701 -27.903 1.00 71.38 164 THR A O 1
ATOM 1244 N N . LEU A 1 165 ? 4.049 -9.680 -25.918 1.00 70.75 165 LEU A N 1
ATOM 1245 C CA . LEU A 1 165 ? 5.330 -8.970 -26.010 1.00 70.75 165 LEU A CA 1
ATOM 1246 C C . LEU A 1 165 ? 6.532 -9.916 -25.966 1.00 70.75 165 LEU A C 1
ATOM 1248 O O . LEU A 1 165 ? 7.501 -9.685 -26.682 1.00 70.75 165 LEU A O 1
ATOM 1252 N N . ALA A 1 166 ? 6.480 -10.977 -25.154 1.00 71.12 166 ALA A N 1
ATOM 1253 C CA . ALA A 1 166 ? 7.547 -11.978 -25.103 1.00 71.12 166 ALA A CA 1
ATOM 1254 C C . ALA A 1 166 ? 7.688 -12.749 -26.428 1.00 71.12 166 ALA A C 1
ATOM 1256 O O . ALA A 1 166 ? 8.795 -13.136 -26.792 1.00 71.12 166 ALA A O 1
ATOM 1257 N N . GLY A 1 167 ? 6.581 -12.937 -27.155 1.00 73.00 167 GLY A N 1
ATOM 1258 C CA . GLY A 1 167 ? 6.558 -13.541 -28.489 1.00 73.00 167 GLY A CA 1
ATOM 1259 C C . GLY A 1 167 ? 6.899 -12.587 -29.642 1.00 73.00 167 GLY A C 1
ATOM 1260 O O . GLY A 1 167 ? 7.045 -13.053 -30.767 1.00 73.00 167 GLY A O 1
ATOM 1261 N N . GLY A 1 168 ? 7.026 -11.277 -29.391 1.00 68.31 168 GLY A N 1
ATOM 1262 C CA . GLY A 1 168 ? 7.343 -10.272 -30.415 1.00 68.31 168 GLY A CA 1
ATOM 1263 C C . GLY A 1 168 ? 6.222 -9.989 -31.426 1.00 68.31 168 GLY A C 1
ATOM 1264 O O . GLY A 1 168 ? 6.483 -9.388 -32.465 1.00 68.31 168 GLY A O 1
ATOM 1265 N N . ASP A 1 169 ? 4.984 -10.406 -31.149 1.00 71.31 169 ASP A N 1
ATOM 1266 C CA . ASP A 1 169 ? 3.869 -10.316 -32.099 1.00 71.31 169 ASP A CA 1
ATOM 1267 C C . ASP A 1 169 ? 3.162 -8.948 -32.011 1.00 71.31 169 ASP A C 1
ATOM 1269 O O . ASP A 1 169 ? 2.196 -8.735 -31.265 1.00 71.31 169 ASP A O 1
ATOM 1273 N N . THR A 1 170 ? 3.679 -7.978 -32.767 1.00 69.75 170 THR A N 1
ATOM 1274 C CA . THR A 1 170 ? 3.178 -6.595 -32.804 1.00 69.75 170 THR A CA 1
ATOM 1275 C C . THR A 1 170 ? 1.805 -6.452 -33.471 1.00 69.75 170 THR A C 1
ATOM 1277 O O . THR A 1 170 ? 1.084 -5.484 -33.196 1.00 69.75 170 THR A O 1
ATOM 1280 N N . ASP A 1 171 ? 1.398 -7.417 -34.300 1.00 71.44 171 ASP A N 1
ATOM 1281 C CA . ASP A 1 171 ? 0.102 -7.404 -34.990 1.00 71.44 171 ASP A CA 1
ATOM 1282 C C . ASP A 1 171 ? -1.044 -7.763 -34.040 1.00 71.44 171 ASP A C 1
ATOM 1284 O O . ASP A 1 171 ? -2.149 -7.212 -34.128 1.00 71.44 171 ASP A O 1
ATOM 1288 N N . VAL A 1 172 ? -0.794 -8.670 -33.093 1.00 71.25 172 VAL A N 1
ATOM 1289 C CA . VAL A 1 172 ? -1.748 -8.989 -32.020 1.00 71.25 172 VAL A CA 1
ATOM 1290 C C . VAL A 1 172 ? -1.902 -7.809 -31.055 1.00 71.25 172 VAL A C 1
ATOM 1292 O O . VAL A 1 172 ? -3.027 -7.480 -30.676 1.00 71.25 172 VAL A O 1
ATOM 1295 N N . LEU A 1 173 ? -0.805 -7.124 -30.711 1.00 66.06 173 LEU A N 1
ATOM 1296 C CA . LEU A 1 173 ? -0.838 -5.902 -29.892 1.00 66.06 173 LEU A CA 1
ATOM 1297 C C . LEU A 1 173 ? -1.664 -4.789 -30.547 1.00 66.06 173 LEU A C 1
ATOM 1299 O O . LEU A 1 173 ? -2.510 -4.186 -29.887 1.00 66.06 173 LEU A O 1
ATOM 1303 N N . SER A 1 174 ? -1.469 -4.556 -31.847 1.00 64.75 174 SER A N 1
ATOM 1304 C CA . SER A 1 174 ? -2.206 -3.524 -32.588 1.00 64.75 174 SER A CA 1
ATOM 1305 C C . SER A 1 174 ? -3.709 -3.811 -32.635 1.00 64.75 174 SER A C 1
ATOM 1307 O O . SER A 1 174 ? -4.516 -2.912 -32.389 1.00 64.75 174 SER A O 1
ATOM 1309 N N . ARG A 1 175 ? -4.105 -5.071 -32.865 1.00 72.25 175 ARG A N 1
ATOM 1310 C CA . ARG A 1 175 ? -5.519 -5.484 -32.827 1.00 72.25 175 ARG A CA 1
ATOM 1311 C C . ARG A 1 175 ? -6.126 -5.372 -31.432 1.00 72.25 175 ARG A C 1
ATOM 1313 O O . ARG A 1 175 ? -7.257 -4.913 -31.300 1.00 72.25 175 ARG A O 1
ATOM 1320 N N . TYR A 1 176 ? -5.376 -5.744 -30.395 1.00 67.69 176 TYR A N 1
ATOM 1321 C CA . TYR A 1 176 ? -5.832 -5.607 -29.015 1.00 67.69 176 TYR A CA 1
ATOM 1322 C C . TYR A 1 176 ? -6.100 -4.139 -28.669 1.00 67.69 176 TYR A C 1
ATOM 1324 O O . TYR A 1 176 ? -7.197 -3.831 -28.218 1.00 67.69 176 TYR A O 1
ATOM 1332 N N . ILE A 1 177 ? -5.173 -3.223 -28.977 1.00 65.69 177 ILE A N 1
ATOM 1333 C CA . ILE A 1 177 ? -5.348 -1.775 -28.748 1.00 65.69 177 ILE A CA 1
ATOM 1334 C C . ILE A 1 177 ? -6.5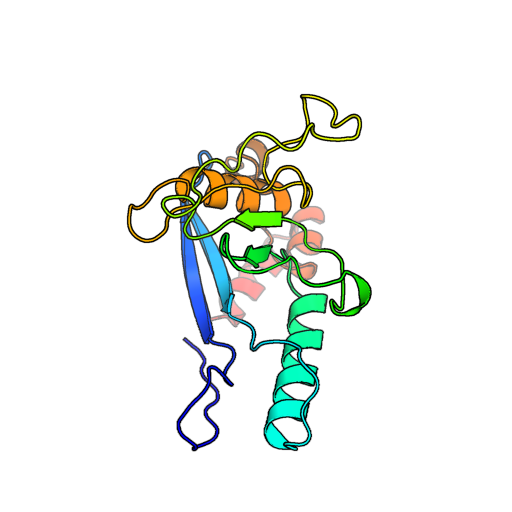80 -1.232 -29.490 1.00 65.69 177 ILE A C 1
ATOM 1336 O O . ILE A 1 177 ? -7.315 -0.416 -28.937 1.00 65.69 177 ILE A O 1
ATOM 1340 N N . GLN A 1 178 ? -6.832 -1.697 -30.716 1.00 67.94 178 GLN A N 1
ATOM 1341 C CA . GLN A 1 178 ? -8.018 -1.305 -31.485 1.00 67.94 178 GLN A CA 1
ATOM 1342 C C . GLN A 1 178 ? -9.330 -1.836 -30.889 1.00 67.94 178 GLN A C 1
ATOM 1344 O O . GLN A 1 178 ? -10.351 -1.178 -31.040 1.00 67.94 178 GLN A O 1
ATOM 1349 N N . SER A 1 179 ? -9.314 -2.979 -30.195 1.00 62.94 179 SER A N 1
ATOM 1350 C CA . SER A 1 179 ? -10.519 -3.570 -29.588 1.00 62.94 179 SER A CA 1
ATOM 1351 C C . SER A 1 179 ? -10.981 -2.928 -28.275 1.00 62.94 179 SER A C 1
ATOM 1353 O O . SER A 1 179 ? -12.077 -3.235 -27.817 1.00 62.94 179 SER A O 1
ATOM 1355 N N . ILE A 1 180 ? -10.158 -2.071 -27.656 1.00 57.78 180 ILE A N 1
ATOM 1356 C CA . ILE A 1 180 ? -10.480 -1.394 -26.380 1.00 57.78 180 ILE A CA 1
ATOM 1357 C C . ILE A 1 180 ? -10.930 0.063 -26.581 1.00 57.78 180 ILE A C 1
ATOM 1359 O O . ILE A 1 180 ? -11.161 0.765 -25.596 1.00 57.78 180 ILE A O 1
ATOM 1363 N N . ARG A 1 181 ? -11.012 0.534 -27.833 1.00 42.72 181 ARG A N 1
ATOM 1364 C CA . ARG A 1 181 ? -11.690 1.789 -28.193 1.00 42.72 181 ARG A CA 1
ATOM 1365 C C . ARG A 1 181 ? -13.171 1.539 -28.425 1.00 42.72 181 ARG A C 1
ATOM 1367 O O . ARG A 1 181 ? -13.947 2.449 -28.066 1.00 42.72 181 ARG A O 1
#